Protein AF-A0A180FJZ7-F1 (afdb_monomer_lite)

pLDDT: mean 76.28, std 15.85, range [37.66, 93.88]

Sequence (145 aa):
MADFEADRLIKKGLYLEDYEKTKSIDLQKIQTAIESIDKLANENMDEQPKTSKGGTMKVTTQVMEILLKKSGVDSSNADKTKIATFISYITGNSENTIRTHLSKHDEFTSAQKDEIEKVNKMLKDLNIEETLKYNKIGERKNVKH

Radius of gyration: 33.33 Å; chains: 1; bounding box: 33×34×121 Å

Foldseek 3Di:
DVVVVVVVVVVVVVVVVVVVVVVVVVVVVVVVVVVVVVVVVVVPPPCPPPPDPPADPLLLLVVLQLVCVVVVHHVVHDPLLVSLVVSCVVPVDDSVVSSVSSVDVDADDPVCVVVQVVVQVVCVVVVNPDGDDHDDPPPPPPPDD

Structure (mmCIF, N/CA/C/O backbone):
data_AF-A0A180FJZ7-F1
#
_entry.id   AF-A0A180FJZ7-F1
#
loop_
_atom_site.group_PDB
_atom_site.id
_atom_site.type_symbol
_atom_site.label_atom_id
_atom_site.label_alt_id
_atom_site.label_comp_id
_atom_site.label_asym_id
_atom_site.label_entity_id
_atom_site.label_seq_id
_atom_site.pdbx_PDB_ins_code
_atom_site.Cartn_x
_atom_site.Cartn_y
_atom_site.Cartn_z
_atom_site.occupancy
_atom_site.B_iso_or_equiv
_atom_site.auth_seq_id
_atom_site.auth_comp_id
_atom_site.auth_asym_id
_atom_site.auth_atom_id
_atom_site.pdbx_PDB_model_num
ATOM 1 N N . MET A 1 1 ? 13.449 -6.828 -90.423 1.00 60.72 1 MET A N 1
ATOM 2 C CA . MET A 1 1 ? 14.064 -7.448 -89.223 1.00 60.72 1 MET A CA 1
ATOM 3 C C . MET A 1 1 ? 14.277 -6.426 -88.101 1.00 60.72 1 MET A C 1
ATOM 5 O O . MET A 1 1 ? 14.020 -6.781 -86.963 1.00 60.72 1 MET A O 1
ATOM 9 N N . ALA A 1 2 ? 14.635 -5.168 -88.406 1.00 59.06 2 ALA A N 1
ATOM 10 C CA . ALA A 1 2 ? 14.784 -4.085 -87.420 1.00 59.06 2 ALA A CA 1
ATOM 11 C C . ALA A 1 2 ? 13.490 -3.718 -86.650 1.00 59.06 2 ALA A C 1
ATOM 13 O O . ALA A 1 2 ? 13.544 -3.472 -85.449 1.00 59.06 2 ALA A O 1
ATOM 14 N N . ASP A 1 3 ? 12.322 -3.762 -87.300 1.00 65.25 3 ASP A N 1
ATOM 15 C CA . ASP A 1 3 ? 11.051 -3.344 -86.675 1.00 65.25 3 ASP A CA 1
ATOM 16 C C . ASP A 1 3 ? 10.598 -4.245 -85.514 1.00 65.25 3 ASP A C 1
ATOM 18 O O . ASP A 1 3 ? 9.974 -3.783 -84.562 1.00 65.25 3 ASP A O 1
ATOM 22 N N . PHE A 1 4 ? 10.957 -5.532 -85.547 1.00 70.56 4 PHE A N 1
ATOM 23 C CA . PHE A 1 4 ? 10.620 -6.483 -84.482 1.00 70.56 4 PHE A CA 1
ATOM 24 C C . PHE A 1 4 ? 11.412 -6.214 -83.194 1.00 70.56 4 PHE A C 1
ATOM 26 O O . PHE A 1 4 ? 10.921 -6.421 -82.084 1.00 70.56 4 PHE A O 1
ATOM 33 N N . GLU A 1 5 ? 12.649 -5.744 -83.336 1.00 72.19 5 GLU A N 1
ATOM 34 C CA . GLU A 1 5 ? 13.527 -5.467 -82.204 1.00 72.19 5 GLU A CA 1
ATOM 35 C C . GLU A 1 5 ? 13.166 -4.138 -81.529 1.00 72.19 5 GLU A C 1
ATOM 37 O O . GLU A 1 5 ? 13.150 -4.066 -80.298 1.00 72.19 5 GLU A O 1
ATOM 42 N N . ALA A 1 6 ? 12.746 -3.137 -82.312 1.00 65.50 6 ALA A N 1
ATOM 43 C CA . ALA A 1 6 ? 12.197 -1.884 -81.798 1.00 65.50 6 ALA A CA 1
ATOM 44 C C . ALA A 1 6 ? 10.911 -2.109 -80.978 1.00 65.50 6 ALA A C 1
ATOM 46 O O . ALA A 1 6 ? 10.817 -1.643 -79.842 1.00 65.50 6 ALA A O 1
ATOM 47 N N . ASP A 1 7 ? 9.959 -2.897 -81.491 1.00 78.50 7 ASP A N 1
ATOM 48 C CA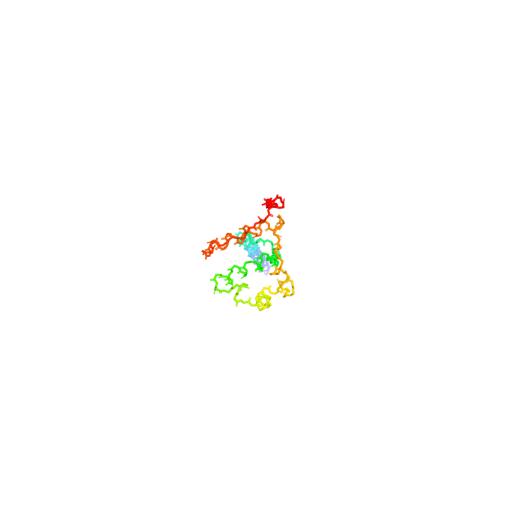 . ASP A 1 7 ? 8.689 -3.175 -80.799 1.00 78.50 7 ASP A CA 1
ATOM 49 C C . ASP A 1 7 ? 8.894 -3.971 -79.491 1.00 78.50 7 ASP A C 1
ATOM 51 O O . ASP A 1 7 ? 8.227 -3.748 -78.475 1.00 78.50 7 ASP A O 1
ATOM 55 N N . ARG A 1 8 ? 9.891 -4.868 -79.469 1.00 77.62 8 ARG A N 1
ATOM 56 C CA . ARG A 1 8 ? 10.294 -5.617 -78.268 1.00 77.62 8 ARG A CA 1
ATOM 57 C C . ARG A 1 8 ? 10.922 -4.719 -77.199 1.00 77.62 8 ARG A C 1
ATOM 59 O O . ARG A 1 8 ? 10.672 -4.936 -76.010 1.00 77.62 8 ARG A O 1
ATOM 66 N N . LEU A 1 9 ? 11.752 -3.754 -77.595 1.00 72.88 9 LEU A N 1
ATOM 67 C CA . LEU A 1 9 ? 12.382 -2.806 -76.671 1.00 72.88 9 LEU A CA 1
ATOM 68 C C . LEU A 1 9 ? 11.350 -1.845 -76.067 1.00 72.88 9 LEU A C 1
ATOM 70 O O . LEU A 1 9 ? 11.369 -1.635 -74.856 1.00 72.88 9 LEU A O 1
ATOM 74 N N . ILE A 1 10 ? 10.398 -1.360 -76.873 1.00 77.19 10 ILE A N 1
ATOM 75 C CA . ILE A 1 10 ? 9.293 -0.504 -76.412 1.00 77.19 10 ILE A CA 1
ATOM 76 C C . ILE A 1 10 ? 8.426 -1.242 -75.384 1.00 77.19 10 ILE A C 1
ATOM 78 O O . ILE A 1 10 ? 8.198 -0.727 -74.290 1.00 77.19 10 ILE A O 1
ATOM 82 N N . LYS A 1 11 ? 8.010 -2.484 -75.675 1.00 75.12 11 LYS A N 1
ATOM 83 C CA . LYS A 1 11 ? 7.226 -3.295 -74.727 1.00 75.12 11 LYS A CA 1
ATOM 84 C C . LYS A 1 11 ? 7.961 -3.513 -73.406 1.00 75.12 11 LYS A C 1
ATOM 86 O O . LYS A 1 11 ? 7.350 -3.377 -72.353 1.00 75.12 11 LYS A O 1
ATOM 91 N N . LYS A 1 12 ? 9.264 -3.817 -73.436 1.00 77.50 12 LYS A N 1
ATOM 92 C CA . LYS A 1 12 ? 10.073 -3.964 -72.212 1.00 77.50 12 LYS A CA 1
ATOM 93 C C . LYS A 1 12 ? 10.118 -2.682 -71.375 1.00 77.50 12 LYS A C 1
ATOM 95 O O . LYS A 1 12 ? 10.059 -2.790 -70.156 1.00 77.50 12 LYS A O 1
ATOM 100 N N . GLY A 1 13 ? 10.211 -1.512 -72.012 1.00 74.69 13 GLY A N 1
ATOM 101 C CA . GLY A 1 13 ? 10.151 -0.216 -71.328 1.00 74.69 13 GLY A CA 1
ATOM 102 C C . GLY A 1 13 ? 8.819 -0.004 -70.606 1.00 74.69 13 GLY A C 1
ATOM 103 O O . GLY A 1 13 ? 8.818 0.253 -69.408 1.00 74.69 13 GLY A O 1
ATOM 104 N N . LEU A 1 14 ? 7.697 -0.242 -71.297 1.00 69.81 14 LEU A N 1
ATOM 105 C CA . LEU A 1 14 ? 6.350 -0.165 -70.712 1.00 69.81 14 LEU A CA 1
ATOM 106 C C . LEU A 1 14 ? 6.167 -1.100 -69.500 1.00 69.81 14 LEU A C 1
ATOM 108 O O . LEU A 1 14 ? 5.667 -0.672 -68.465 1.00 69.81 14 LEU A O 1
ATOM 112 N N . TYR A 1 15 ? 6.626 -2.356 -69.585 1.00 72.38 15 TYR A N 1
ATOM 113 C CA . TYR A 1 15 ? 6.540 -3.297 -68.455 1.00 72.38 15 TYR A CA 1
ATOM 114 C C . TYR A 1 15 ? 7.365 -2.861 -67.236 1.00 72.38 15 TYR A C 1
ATOM 116 O O . TYR A 1 15 ? 6.972 -3.135 -66.102 1.00 72.38 15 TYR A O 1
ATOM 124 N N . LEU A 1 16 ? 8.518 -2.222 -67.456 1.00 72.25 16 LEU A N 1
ATOM 125 C CA . LEU A 1 16 ? 9.358 -1.720 -66.369 1.00 72.25 16 LEU A CA 1
ATOM 126 C C . LEU A 1 16 ? 8.708 -0.518 -65.678 1.00 72.25 16 LEU A C 1
ATOM 128 O O . LEU A 1 16 ? 8.664 -0.490 -64.451 1.00 72.25 16 LEU A O 1
ATOM 132 N N . GLU A 1 17 ? 8.139 0.417 -66.442 1.00 73.31 17 GLU A N 1
ATOM 133 C CA . GLU A 1 17 ? 7.426 1.576 -65.890 1.00 73.31 17 GLU A CA 1
ATOM 134 C C . GLU A 1 17 ? 6.209 1.159 -65.048 1.00 73.31 17 GLU A C 1
ATOM 136 O O . GLU A 1 17 ? 6.025 1.650 -63.932 1.00 73.31 17 GLU A O 1
ATOM 141 N N . ASP A 1 18 ? 5.412 0.200 -65.528 1.00 73.62 18 ASP A N 1
ATOM 142 C CA . ASP A 1 18 ? 4.258 -0.318 -64.785 1.00 73.62 18 ASP A CA 1
ATOM 143 C C . ASP A 1 18 ? 4.676 -1.049 -63.497 1.00 73.62 18 ASP A C 1
ATOM 145 O O . ASP A 1 18 ? 4.019 -0.925 -62.454 1.00 73.62 18 ASP A O 1
ATOM 149 N N . TYR A 1 19 ? 5.796 -1.776 -63.527 1.00 72.44 19 TYR A N 1
ATOM 150 C CA . TYR A 1 19 ? 6.352 -2.442 -62.348 1.00 72.44 19 TYR A CA 1
ATOM 151 C C . TYR A 1 19 ? 6.885 -1.443 -61.309 1.00 72.44 19 TYR A C 1
ATOM 153 O O . TYR A 1 19 ? 6.631 -1.581 -60.111 1.00 72.44 19 TYR A O 1
ATOM 161 N N . GLU A 1 20 ? 7.593 -0.401 -61.743 1.00 76.06 20 GLU A N 1
ATOM 162 C CA . GLU A 1 20 ? 8.085 0.640 -60.836 1.00 76.06 20 GLU A CA 1
ATOM 163 C C . GLU A 1 20 ? 6.933 1.435 -60.215 1.00 76.06 20 GLU A C 1
ATOM 165 O O . GLU A 1 20 ? 6.932 1.708 -59.009 1.00 76.06 20 GLU A O 1
ATOM 170 N N . LYS A 1 21 ? 5.898 1.730 -61.007 1.00 74.94 21 LYS A N 1
ATOM 171 C CA . LYS A 1 21 ? 4.704 2.434 -60.545 1.00 74.94 21 LYS A CA 1
ATOM 172 C C . LYS A 1 21 ? 3.924 1.619 -59.516 1.00 74.94 21 LYS A C 1
ATOM 174 O O . LYS A 1 21 ? 3.594 2.147 -58.455 1.00 74.94 21 LYS A O 1
ATOM 179 N N . THR A 1 22 ? 3.674 0.338 -59.776 1.00 72.56 22 THR A N 1
ATOM 180 C CA . THR A 1 22 ? 2.984 -0.555 -58.824 1.00 72.56 22 THR A CA 1
ATOM 181 C C . THR A 1 22 ? 3.766 -0.703 -57.519 1.00 72.56 22 THR A C 1
ATOM 183 O O . THR A 1 22 ? 3.203 -0.490 -56.446 1.00 72.56 22 THR A O 1
ATOM 186 N N . LYS A 1 23 ? 5.087 -0.911 -57.595 1.00 74.88 23 LYS A N 1
ATOM 187 C CA . LYS A 1 23 ? 5.964 -0.948 -56.416 1.00 74.88 23 LYS A CA 1
ATOM 188 C C . LYS A 1 23 ? 5.922 0.353 -55.606 1.00 74.88 23 LYS A C 1
ATOM 190 O O . LYS A 1 23 ? 5.908 0.308 -54.377 1.00 74.88 23 LYS A O 1
ATOM 195 N N . SER A 1 24 ? 5.889 1.511 -56.271 1.00 75.94 24 SER A N 1
ATOM 196 C CA . SER A 1 24 ? 5.813 2.810 -55.588 1.00 75.94 24 SER A CA 1
ATOM 197 C C . SER A 1 24 ? 4.487 3.007 -54.840 1.00 75.94 24 SER A C 1
ATOM 199 O O . SER A 1 24 ? 4.485 3.501 -53.714 1.00 75.94 24 SER A O 1
ATOM 201 N N . ILE A 1 25 ? 3.375 2.549 -55.425 1.00 82.38 25 ILE A N 1
ATOM 202 C CA . ILE A 1 25 ? 2.042 2.596 -54.815 1.00 82.38 25 ILE A CA 1
ATOM 203 C C . ILE A 1 25 ? 1.985 1.697 -53.575 1.00 82.38 25 ILE A C 1
ATOM 205 O O . ILE A 1 25 ? 1.442 2.100 -52.546 1.00 82.38 25 ILE A O 1
ATOM 209 N N . ASP A 1 26 ? 2.556 0.494 -53.645 1.00 83.12 26 ASP A N 1
ATOM 210 C CA . ASP A 1 26 ? 2.546 -0.437 -52.513 1.00 83.12 26 ASP A CA 1
ATOM 211 C C . ASP A 1 26 ? 3.405 0.067 -51.347 1.00 83.12 26 ASP A C 1
ATOM 213 O O . ASP A 1 26 ? 2.984 -0.012 -50.192 1.00 83.12 26 ASP A O 1
ATOM 217 N N . LEU A 1 27 ? 4.556 0.686 -51.632 1.00 80.88 27 LEU A N 1
ATOM 218 C CA . LEU A 1 27 ? 5.383 1.339 -50.612 1.00 80.88 27 LEU A CA 1
ATOM 219 C C . LEU A 1 27 ? 4.656 2.508 -49.933 1.00 80.88 27 LEU A C 1
ATOM 221 O O . LEU A 1 27 ? 4.724 2.641 -48.712 1.00 80.88 27 LEU A O 1
ATOM 225 N N . GLN A 1 28 ? 3.918 3.322 -50.695 1.00 81.19 28 GLN A N 1
ATOM 226 C CA . GLN A 1 28 ? 3.114 4.412 -50.133 1.00 81.19 28 GLN A CA 1
ATOM 227 C C . GLN A 1 28 ? 2.006 3.889 -49.213 1.00 81.19 28 GLN A C 1
ATOM 229 O O . GLN A 1 28 ? 1.829 4.408 -48.114 1.00 81.19 28 GLN A O 1
ATOM 234 N N . LYS A 1 29 ? 1.302 2.822 -49.612 1.00 87.75 29 LYS A N 1
ATOM 235 C CA . LYS A 1 29 ? 0.267 2.194 -48.774 1.00 87.75 29 LYS A CA 1
ATOM 236 C C . LYS A 1 29 ? 0.835 1.639 -47.469 1.00 87.75 29 LYS A C 1
ATOM 238 O O . LYS A 1 29 ? 0.205 1.796 -46.426 1.00 87.75 29 LYS A O 1
ATOM 243 N N . ILE A 1 30 ? 2.016 1.017 -47.515 1.00 84.62 30 ILE A N 1
ATOM 244 C CA . ILE A 1 30 ? 2.710 0.514 -46.320 1.00 84.62 30 ILE A CA 1
ATOM 245 C C . ILE A 1 30 ? 3.070 1.674 -45.386 1.00 84.62 30 ILE A C 1
ATOM 247 O O . ILE A 1 30 ? 2.799 1.593 -44.190 1.00 84.62 30 ILE A O 1
ATOM 251 N N . GLN A 1 31 ? 3.605 2.772 -45.924 1.00 84.31 31 GLN A N 1
ATOM 252 C CA . GLN A 1 31 ? 3.955 3.954 -45.134 1.00 84.31 31 GLN A CA 1
ATOM 253 C C . GLN A 1 31 ? 2.726 4.562 -44.436 1.00 84.31 31 GLN A C 1
ATOM 255 O O . GLN A 1 31 ? 2.756 4.815 -43.233 1.00 84.31 31 GLN A O 1
ATOM 260 N N . THR A 1 32 ? 1.608 4.714 -45.152 1.00 87.00 32 THR A N 1
ATOM 261 C CA . THR A 1 32 ? 0.356 5.224 -44.568 1.00 87.00 32 THR A CA 1
ATOM 262 C C . THR A 1 32 ? -0.227 4.283 -43.506 1.00 87.00 32 THR A C 1
ATOM 264 O O . THR A 1 32 ? -0.795 4.743 -42.512 1.00 87.00 32 THR A O 1
ATOM 267 N N . ALA A 1 33 ? -0.083 2.965 -43.680 1.00 83.94 33 ALA A N 1
ATOM 268 C CA . ALA A 1 33 ? -0.513 1.987 -42.684 1.00 83.94 33 ALA A CA 1
ATOM 269 C C . ALA A 1 33 ? 0.324 2.079 -41.397 1.00 83.94 33 ALA A C 1
ATOM 271 O O . ALA A 1 33 ? -0.249 2.060 -40.310 1.00 83.94 33 ALA A O 1
ATOM 272 N N . ILE A 1 34 ? 1.647 2.248 -41.512 1.00 85.19 34 ILE A N 1
ATOM 273 C CA . ILE A 1 34 ? 2.550 2.444 -40.365 1.00 85.19 34 ILE A CA 1
ATOM 274 C C . ILE A 1 34 ? 2.162 3.706 -39.586 1.00 85.19 34 ILE A C 1
ATOM 276 O O . ILE A 1 34 ? 1.959 3.640 -38.379 1.00 85.19 34 ILE A O 1
ATOM 280 N N . GLU A 1 35 ? 1.948 4.830 -40.273 1.00 85.56 35 GLU A N 1
ATOM 281 C CA . GLU A 1 35 ? 1.543 6.091 -39.630 1.00 85.56 35 GLU A CA 1
ATOM 282 C C . GLU A 1 35 ? 0.186 5.993 -38.920 1.00 85.56 35 GLU A C 1
ATOM 284 O O . GLU A 1 35 ? -0.035 6.616 -37.880 1.00 85.56 35 GLU A O 1
ATOM 289 N N . SER A 1 36 ? -0.736 5.200 -39.470 1.00 85.19 36 SER A N 1
ATOM 290 C CA . SER A 1 36 ? -2.042 4.954 -38.852 1.00 85.19 36 SER A CA 1
ATOM 291 C C . SER A 1 36 ? -1.925 4.058 -37.614 1.00 85.19 36 SER A C 1
ATOM 293 O O . SER A 1 36 ? -2.610 4.299 -36.622 1.00 85.19 36 SER A O 1
ATOM 295 N N . ILE A 1 37 ? -1.032 3.061 -37.638 1.00 82.06 37 ILE A N 1
ATOM 296 C CA . ILE A 1 37 ? -0.723 2.212 -36.479 1.00 82.06 37 ILE A CA 1
ATOM 297 C C . ILE A 1 37 ? -0.067 3.041 -35.370 1.00 82.06 37 ILE A C 1
ATOM 299 O O . ILE A 1 37 ? -0.483 2.926 -34.221 1.00 82.06 37 ILE A O 1
ATOM 303 N N . ASP A 1 38 ? 0.882 3.920 -35.701 1.00 76.25 38 ASP A N 1
ATOM 304 C CA . ASP A 1 38 ? 1.530 4.804 -34.724 1.00 76.25 38 ASP A CA 1
ATOM 305 C C . ASP A 1 38 ? 0.530 5.771 -34.076 1.00 76.25 38 ASP A C 1
ATOM 307 O O . ASP A 1 38 ? 0.577 6.003 -32.867 1.00 76.25 38 ASP A O 1
ATOM 311 N N . LYS A 1 39 ? -0.422 6.316 -34.844 1.00 75.38 39 LYS A N 1
ATOM 312 C CA . LYS A 1 39 ? -1.501 7.145 -34.282 1.00 75.38 39 LYS A CA 1
ATOM 313 C C . LYS A 1 39 ? -2.407 6.349 -33.349 1.00 75.38 39 LYS A C 1
ATOM 315 O O . LYS A 1 39 ? -2.643 6.790 -32.233 1.00 75.38 39 LYS A O 1
ATOM 320 N N . LEU A 1 40 ? -2.839 5.153 -33.750 1.00 74.31 40 LEU A N 1
ATOM 321 C CA . LEU A 1 40 ? -3.670 4.286 -32.907 1.00 74.31 40 LEU A CA 1
ATOM 322 C C . LEU A 1 40 ? -2.934 3.803 -31.649 1.00 74.31 40 LEU 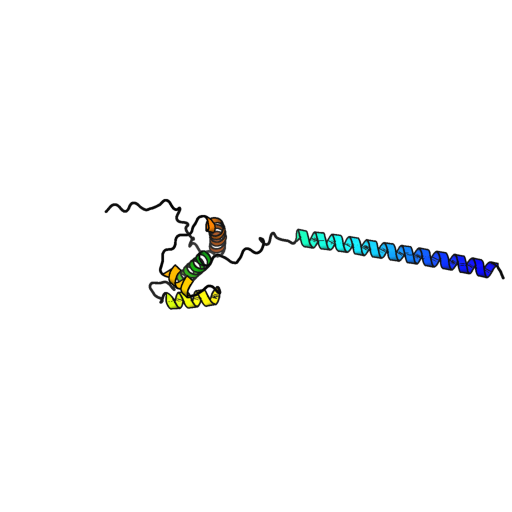A C 1
ATOM 324 O O . LEU A 1 40 ? -3.558 3.669 -30.598 1.00 74.31 40 LEU A O 1
ATOM 328 N N . ALA A 1 41 ? -1.624 3.563 -31.731 1.00 66.00 41 ALA A N 1
ATOM 329 C CA . ALA A 1 41 ? -0.794 3.217 -30.581 1.00 66.00 41 ALA A CA 1
ATOM 330 C C . ALA A 1 41 ? -0.681 4.387 -29.593 1.00 66.00 41 ALA A C 1
ATOM 332 O O . ALA A 1 41 ? -0.716 4.164 -28.387 1.00 66.00 41 ALA A O 1
ATOM 333 N N . ASN A 1 42 ? -0.602 5.625 -30.089 1.00 62.28 42 ASN A N 1
ATOM 334 C CA . ASN A 1 42 ? -0.521 6.821 -29.252 1.00 62.28 42 ASN A CA 1
ATOM 335 C C . ASN A 1 42 ? -1.888 7.285 -28.711 1.00 62.28 42 ASN A C 1
ATOM 337 O O . ASN A 1 42 ? -1.941 7.836 -27.618 1.00 62.28 42 ASN A O 1
ATOM 341 N N . GLU A 1 43 ? -2.988 7.045 -29.431 1.00 57.94 43 GLU A N 1
ATOM 342 C CA . GLU A 1 43 ? -4.353 7.408 -29.006 1.00 57.94 43 GLU A CA 1
ATOM 343 C C . GLU A 1 43 ? -4.979 6.383 -28.040 1.00 57.94 43 GLU A C 1
ATOM 345 O O . GLU A 1 43 ? -5.857 6.744 -27.263 1.00 57.94 43 GLU A O 1
ATOM 350 N N . ASN A 1 44 ? -4.506 5.126 -28.037 1.00 51.72 44 ASN A N 1
ATOM 351 C CA . ASN A 1 44 ? -4.913 4.090 -27.070 1.00 51.72 44 ASN A CA 1
ATOM 352 C C . ASN A 1 44 ? -3.918 3.893 -25.919 1.00 51.72 44 ASN A C 1
ATOM 354 O O . ASN A 1 44 ? -4.093 2.994 -25.092 1.00 51.72 44 ASN A O 1
ATOM 358 N N . MET A 1 45 ? -2.897 4.745 -25.817 1.00 44.94 45 MET A N 1
ATOM 359 C CA . MET A 1 45 ? -2.314 5.003 -24.514 1.00 44.94 45 MET A CA 1
ATOM 360 C C . MET A 1 45 ? -3.306 5.877 -23.749 1.00 44.94 45 MET A C 1
ATOM 362 O O . MET A 1 45 ? -3.158 7.095 -23.673 1.00 44.94 45 MET A O 1
ATOM 366 N N . ASP A 1 46 ? -4.277 5.219 -23.100 1.00 42.78 46 ASP A N 1
ATOM 367 C CA . ASP A 1 46 ? -4.614 5.614 -21.732 1.00 42.78 46 ASP A CA 1
ATOM 368 C C . ASP A 1 46 ? -3.297 6.043 -21.089 1.00 42.78 46 ASP A C 1
ATOM 370 O O . ASP A 1 46 ? -2.296 5.328 -21.228 1.00 42.78 46 ASP A O 1
ATOM 374 N N . GLU A 1 47 ? -3.269 7.203 -20.442 1.00 43.03 47 GLU A N 1
ATOM 375 C CA . GLU A 1 47 ? -2.184 7.574 -19.548 1.00 43.03 47 GLU A CA 1
ATOM 376 C C . GLU A 1 47 ? -2.075 6.481 -18.473 1.00 43.03 47 GLU A C 1
ATOM 378 O O . GLU A 1 47 ? -2.553 6.627 -17.355 1.00 43.03 47 GLU A O 1
ATOM 383 N N . GLN A 1 48 ? -1.469 5.345 -18.810 1.00 39.84 48 GLN A N 1
ATOM 384 C CA . GLN A 1 48 ? -0.955 4.368 -17.890 1.00 39.84 48 GLN A CA 1
ATOM 385 C C . GLN A 1 48 ? 0.135 5.161 -17.192 1.00 39.84 48 GLN A C 1
ATOM 387 O O . GLN A 1 48 ? 1.153 5.478 -17.825 1.00 39.84 48 GLN A O 1
ATOM 392 N N . PRO A 1 49 ? -0.099 5.604 -15.944 1.00 39.25 49 PRO A N 1
ATOM 393 C CA . PRO A 1 49 ? 0.863 6.438 -15.263 1.00 39.25 49 PRO A CA 1
ATOM 394 C C . PRO A 1 49 ? 2.178 5.675 -15.295 1.00 39.25 49 PRO A C 1
ATOM 396 O O . PRO A 1 49 ? 2.230 4.532 -14.835 1.00 39.25 49 PRO A O 1
ATOM 399 N N . LYS A 1 50 ? 3.196 6.304 -15.908 1.00 41.84 50 LYS A N 1
ATOM 400 C CA . LYS A 1 50 ? 4.598 5.865 -15.948 1.00 41.84 50 LYS A CA 1
ATOM 401 C C . LYS A 1 50 ? 4.849 4.996 -14.738 1.00 41.84 50 LYS A C 1
ATOM 403 O O . LYS A 1 50 ? 4.790 5.560 -13.651 1.00 41.84 50 LYS A O 1
ATOM 408 N N . THR A 1 51 ? 5.050 3.691 -14.938 1.00 40.88 51 THR A N 1
ATOM 409 C CA . THR A 1 51 ? 5.210 2.655 -13.907 1.00 40.88 51 THR A CA 1
ATOM 410 C C . THR A 1 51 ? 5.774 3.236 -12.614 1.00 40.88 51 THR A C 1
ATOM 412 O O . THR A 1 51 ? 6.990 3.252 -12.391 1.00 40.88 51 THR A O 1
ATOM 415 N N . SER A 1 52 ? 4.904 3.776 -11.760 1.00 42.94 52 SER A N 1
ATOM 416 C CA . SER A 1 52 ? 5.325 4.146 -10.432 1.00 42.94 52 SER A CA 1
ATOM 417 C C . SER A 1 52 ? 5.531 2.794 -9.797 1.00 42.94 52 SER A C 1
ATOM 419 O O . SER A 1 52 ? 4.614 1.969 -9.831 1.00 42.94 52 SER A O 1
ATOM 421 N N . LYS A 1 53 ? 6.740 2.543 -9.285 1.00 51.62 53 LYS A N 1
ATOM 422 C CA . LYS A 1 53 ? 6.973 1.557 -8.224 1.00 51.62 53 LYS A CA 1
ATOM 423 C C . LYS A 1 53 ? 5.657 1.322 -7.482 1.00 51.62 53 LYS A C 1
ATOM 425 O O . LYS A 1 53 ? 5.049 2.312 -7.069 1.00 51.62 53 LYS A O 1
ATOM 430 N N . GLY A 1 54 ? 5.216 0.064 -7.400 1.00 58.97 54 GLY A N 1
ATOM 431 C CA . GLY A 1 54 ? 3.980 -0.302 -6.709 1.00 58.97 54 GLY A CA 1
ATOM 432 C C . GLY A 1 54 ? 3.842 0.424 -5.369 1.00 58.97 54 GLY A C 1
ATOM 433 O O . GLY A 1 54 ? 4.843 0.894 -4.820 1.00 58.97 54 GLY A O 1
ATOM 434 N N . GLY A 1 55 ? 2.604 0.545 -4.884 1.00 67.94 55 GLY A N 1
ATOM 435 C CA . GLY A 1 55 ? 2.281 1.341 -3.699 1.00 67.94 55 GLY A CA 1
ATOM 436 C C . GLY A 1 55 ? 3.304 1.180 -2.571 1.00 67.94 55 GLY A C 1
ATOM 437 O O . GLY A 1 55 ? 3.843 0.092 -2.341 1.00 67.94 55 GLY A O 1
ATOM 438 N N . THR A 1 56 ? 3.622 2.270 -1.873 1.00 85.38 56 THR A N 1
ATOM 439 C CA . THR A 1 56 ? 4.593 2.236 -0.785 1.00 85.38 56 THR A CA 1
ATOM 440 C C . THR A 1 56 ? 4.190 1.170 0.227 1.00 85.38 56 THR A C 1
ATOM 442 O O . THR A 1 56 ? 3.010 0.967 0.517 1.00 85.38 56 THR A O 1
ATOM 445 N N . MET A 1 57 ? 5.184 0.477 0.789 1.00 87.81 57 MET A N 1
ATOM 446 C CA . MET A 1 57 ? 4.949 -0.612 1.743 1.00 87.81 57 MET A CA 1
ATOM 447 C C . MET A 1 57 ? 3.995 -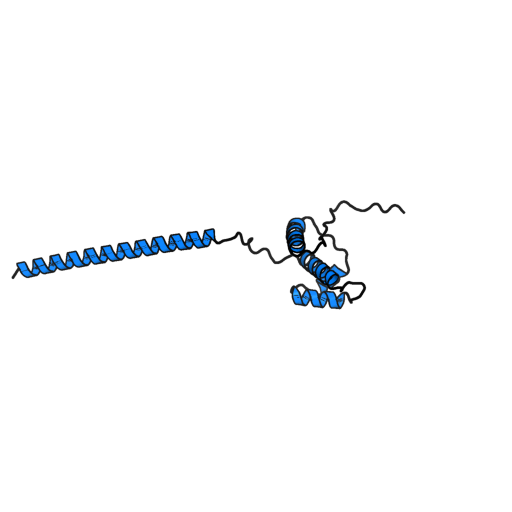0.189 2.867 1.00 87.81 57 MET A C 1
ATOM 449 O O . MET A 1 57 ? 3.115 -0.961 3.229 1.00 87.81 57 MET A O 1
ATOM 453 N N . LYS A 1 58 ? 4.110 1.051 3.365 1.00 87.88 58 LYS A N 1
ATOM 454 C CA . LYS A 1 58 ? 3.228 1.592 4.410 1.00 87.88 58 LYS A CA 1
ATOM 455 C C . LYS A 1 58 ? 1.772 1.674 3.952 1.00 87.88 58 LYS A C 1
ATOM 457 O O . LYS A 1 58 ? 0.898 1.131 4.616 1.00 87.88 58 LYS A O 1
ATOM 462 N N . VAL A 1 59 ? 1.514 2.326 2.816 1.00 87.94 59 VAL A N 1
ATOM 463 C CA . VAL A 1 59 ? 0.148 2.490 2.296 1.00 87.94 59 VAL A CA 1
ATOM 464 C C . VAL A 1 59 ? -0.444 1.125 1.965 1.00 87.94 59 VAL A C 1
ATOM 466 O O . VAL A 1 59 ? -1.529 0.803 2.436 1.00 87.94 59 VAL A O 1
ATOM 469 N N . THR A 1 60 ? 0.310 0.278 1.265 1.00 89.62 60 THR A N 1
ATOM 470 C CA . THR A 1 60 ? -0.118 -1.082 0.916 1.00 89.62 60 THR A CA 1
ATOM 471 C C . THR A 1 60 ? -0.442 -1.912 2.162 1.00 89.62 60 THR A C 1
ATOM 473 O O . THR A 1 60 ? -1.486 -2.555 2.222 1.00 89.62 60 THR A O 1
ATOM 476 N N . THR A 1 61 ? 0.405 -1.863 3.194 1.00 90.25 61 THR A N 1
ATOM 477 C CA . THR A 1 61 ? 0.164 -2.580 4.458 1.00 90.25 61 THR A CA 1
ATOM 478 C C . THR A 1 61 ? -1.0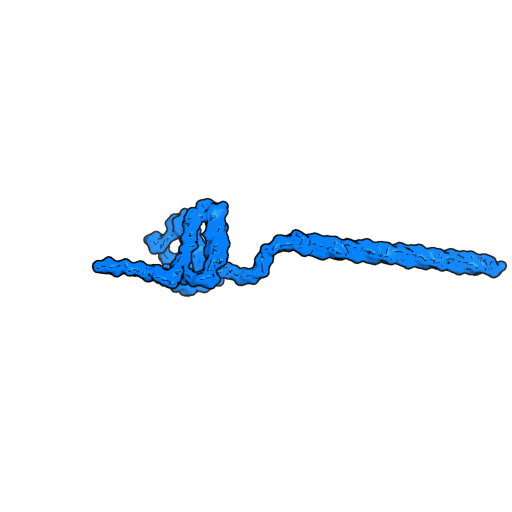91 -2.070 5.159 1.00 90.25 61 THR A C 1
ATOM 480 O O . THR A 1 61 ? -1.901 -2.874 5.613 1.00 90.25 61 THR A O 1
ATOM 483 N N . GLN A 1 62 ? -1.293 -0.752 5.214 1.00 88.88 62 GLN A N 1
ATOM 484 C CA . GLN A 1 62 ? -2.456 -0.161 5.871 1.00 88.88 62 GLN A CA 1
ATOM 485 C C . GLN A 1 62 ? -3.765 -0.480 5.136 1.00 88.88 62 GLN A C 1
ATOM 487 O O . GLN A 1 62 ? -4.782 -0.726 5.782 1.00 88.88 62 GLN A O 1
ATOM 492 N N . VAL A 1 63 ? -3.744 -0.528 3.800 1.00 90.25 63 VAL A N 1
ATOM 493 C CA . VAL A 1 63 ? -4.882 -1.000 2.995 1.00 90.25 63 VAL A CA 1
ATOM 494 C C . VAL A 1 63 ? -5.207 -2.445 3.330 1.00 90.25 63 VAL A C 1
ATOM 496 O O . VAL A 1 63 ? -6.360 -2.762 3.606 1.00 90.25 63 VAL A O 1
ATOM 499 N N . MET A 1 64 ? -4.200 -3.319 3.361 1.00 91.62 64 MET A N 1
ATOM 500 C CA . MET A 1 64 ? -4.417 -4.720 3.716 1.00 91.62 64 MET A CA 1
ATOM 501 C C . MET A 1 64 ? -4.962 -4.864 5.139 1.00 91.62 64 MET A C 1
ATOM 503 O O . MET A 1 64 ? -5.825 -5.702 5.374 1.00 91.62 64 MET A O 1
ATOM 507 N N . GLU A 1 65 ? -4.531 -4.019 6.077 1.00 89.62 65 GLU A N 1
ATOM 508 C CA . GLU A 1 65 ? -5.092 -3.993 7.429 1.00 89.62 65 GLU A CA 1
ATOM 509 C C . GLU A 1 65 ? -6.572 -3.572 7.438 1.00 89.62 65 GLU A C 1
ATOM 511 O O . GLU A 1 65 ? -7.371 -4.174 8.153 1.00 89.62 65 GLU A O 1
ATOM 516 N N . ILE A 1 66 ? -6.962 -2.578 6.631 1.00 88.62 66 ILE A N 1
ATOM 517 C CA . ILE A 1 66 ? -8.369 -2.170 6.467 1.00 88.62 66 ILE A CA 1
ATOM 518 C C . ILE A 1 66 ? -9.202 -3.330 5.913 1.00 88.62 66 ILE A C 1
ATOM 520 O O . ILE A 1 66 ? -10.266 -3.641 6.448 1.00 88.62 66 ILE A O 1
ATOM 524 N N . LEU A 1 67 ? -8.706 -4.003 4.872 1.00 90.06 67 LEU A N 1
ATOM 525 C CA . LEU A 1 67 ? -9.394 -5.141 4.262 1.00 90.06 67 LEU A CA 1
ATOM 526 C C . LEU A 1 67 ? -9.546 -6.305 5.247 1.00 90.06 67 LEU A C 1
ATOM 528 O O . LEU A 1 67 ? -10.624 -6.891 5.350 1.00 90.06 67 LEU A O 1
ATOM 532 N N . LEU A 1 68 ? -8.497 -6.601 6.017 1.00 89.81 68 LEU A N 1
ATOM 533 C CA . LEU A 1 68 ? -8.536 -7.620 7.062 1.00 89.81 68 LEU A CA 1
ATOM 534 C C . LEU A 1 68 ? -9.553 -7.268 8.150 1.00 89.81 68 LEU A C 1
ATOM 536 O O . LEU A 1 68 ? -10.392 -8.107 8.481 1.00 89.81 68 LEU A O 1
ATOM 540 N N . LYS A 1 69 ? -9.566 -6.019 8.627 1.00 88.62 69 LYS A N 1
ATOM 541 C CA . LYS A 1 69 ? -10.550 -5.540 9.611 1.00 88.62 69 LYS A CA 1
ATOM 542 C C . LYS A 1 69 ? -11.976 -5.704 9.106 1.00 88.62 69 LYS A C 1
ATOM 544 O O . LYS A 1 69 ? -12.825 -6.217 9.829 1.00 88.62 69 LYS A O 1
ATOM 549 N N . LYS A 1 70 ? -12.223 -5.360 7.841 1.00 87.88 70 LYS A N 1
ATOM 550 C CA . LYS A 1 70 ? -13.531 -5.540 7.201 1.00 87.88 70 LYS A CA 1
ATOM 551 C C . LYS A 1 70 ? -13.930 -7.013 7.064 1.00 87.88 70 LYS A C 1
ATOM 553 O O . LYS A 1 70 ? -15.113 -7.330 7.122 1.00 87.88 70 LYS A O 1
ATOM 558 N N . SER A 1 71 ? -12.958 -7.918 6.945 1.00 87.50 71 SER A N 1
ATOM 559 C CA . SER A 1 71 ? -13.182 -9.372 6.989 1.00 87.50 71 SER A CA 1
ATOM 560 C C . SER A 1 71 ? -13.335 -9.947 8.407 1.00 87.50 71 SER A C 1
ATOM 562 O O . SER A 1 71 ? -13.534 -11.149 8.560 1.00 87.50 71 SER A O 1
ATOM 564 N N . GLY A 1 72 ? -13.254 -9.108 9.446 1.00 87.44 72 GLY A N 1
ATOM 565 C CA . GLY A 1 72 ? -13.371 -9.515 10.847 1.00 87.44 72 GLY A CA 1
ATOM 566 C C . GLY A 1 72 ? -12.055 -9.939 11.501 1.00 87.44 72 GLY A C 1
ATOM 567 O O . GLY A 1 72 ? -12.085 -10.512 12.587 1.00 87.44 72 GLY A O 1
ATOM 568 N N . VAL A 1 73 ? -10.907 -9.668 10.875 1.00 87.38 73 VAL A N 1
ATOM 569 C CA . VAL A 1 73 ? -9.573 -9.969 11.413 1.00 87.38 73 VAL A CA 1
ATOM 570 C C . VAL A 1 73 ? -8.874 -8.673 11.799 1.00 87.38 73 VAL A C 1
ATOM 572 O O . VAL A 1 73 ? -8.605 -7.821 10.956 1.00 87.38 73 VAL A O 1
ATOM 575 N N . ASP A 1 74 ? -8.529 -8.527 13.071 1.00 83.81 74 ASP A N 1
ATOM 576 C CA . ASP A 1 74 ? -7.816 -7.361 13.571 1.00 83.81 74 ASP A CA 1
ATOM 577 C C . ASP A 1 74 ? -6.751 -7.741 14.609 1.00 83.81 74 ASP A C 1
ATOM 579 O O . ASP A 1 74 ? -6.524 -8.907 14.928 1.00 83.81 74 ASP A O 1
ATOM 583 N N . SER A 1 75 ? -6.052 -6.739 15.140 1.00 78.25 75 SER A N 1
ATOM 584 C CA . SER A 1 75 ? -5.003 -6.965 16.140 1.00 78.25 75 SER A CA 1
ATOM 585 C C . SER A 1 75 ? -5.528 -7.349 17.531 1.00 78.25 75 SER A C 1
ATOM 587 O O . SER A 1 75 ? -4.715 -7.643 18.407 1.00 78.25 75 SER A O 1
ATOM 589 N N . SER A 1 76 ? -6.849 -7.347 17.750 1.00 80.50 76 SER A N 1
ATOM 590 C CA . SER A 1 76 ? -7.476 -7.811 18.992 1.00 80.50 76 SER A CA 1
ATOM 591 C C . SER A 1 76 ? -7.747 -9.316 18.976 1.00 80.50 76 SER A C 1
ATOM 593 O O . SER A 1 76 ? -7.722 -9.950 20.030 1.00 80.50 76 SER A O 1
ATOM 595 N N . ASN A 1 77 ? -7.962 -9.894 17.788 1.00 82.50 77 ASN A N 1
ATOM 596 C CA . ASN A 1 77 ? -8.331 -11.299 17.625 1.00 82.50 77 ASN A CA 1
ATOM 597 C C . ASN A 1 77 ? -7.316 -12.145 16.835 1.00 82.50 77 ASN A C 1
ATOM 599 O O . ASN A 1 77 ? -7.423 -13.373 16.829 1.00 82.50 77 ASN A O 1
ATOM 603 N N . ALA A 1 78 ? -6.304 -11.525 16.222 1.00 85.00 78 ALA A N 1
ATOM 604 C CA . ALA A 1 78 ? -5.250 -12.216 15.494 1.00 85.00 78 ALA A CA 1
ATOM 605 C C . ALA A 1 78 ? -3.847 -11.697 15.845 1.00 85.00 78 ALA A C 1
ATOM 607 O O . ALA A 1 78 ? -3.602 -10.507 16.045 1.00 85.00 78 ALA A O 1
ATOM 608 N N . ASP A 1 79 ? -2.893 -12.631 15.890 1.00 88.44 79 ASP A N 1
ATOM 609 C CA . ASP A 1 79 ? -1.483 -12.336 16.142 1.00 88.44 79 ASP A CA 1
ATOM 610 C C . ASP A 1 79 ? -0.909 -11.468 15.013 1.00 88.44 79 ASP A C 1
ATOM 612 O O . ASP A 1 79 ? -0.947 -11.842 13.835 1.00 88.44 79 ASP A O 1
ATOM 616 N N . LYS A 1 80 ? -0.319 -10.326 15.384 1.00 86.12 80 LYS A N 1
ATOM 617 C CA . LYS A 1 80 ? 0.347 -9.393 14.463 1.00 86.12 80 LYS A CA 1
ATOM 618 C C . LYS A 1 80 ? 1.408 -10.069 13.596 1.00 86.12 80 LYS A C 1
ATOM 620 O O . LYS A 1 80 ? 1.628 -9.631 12.472 1.00 86.12 80 LYS A O 1
ATOM 625 N N . THR A 1 81 ? 2.051 -11.125 14.090 1.00 89.69 81 THR A N 1
ATOM 626 C CA . THR A 1 81 ? 3.009 -11.926 13.321 1.00 89.69 81 THR A CA 1
ATOM 627 C C . THR A 1 81 ? 2.308 -12.634 12.171 1.00 89.69 81 THR A C 1
ATOM 629 O O . THR A 1 81 ? 2.728 -12.486 11.033 1.00 89.69 81 THR A O 1
ATOM 632 N N . LYS A 1 82 ? 1.177 -13.302 12.431 1.00 91.50 82 LYS A N 1
ATOM 633 C CA . LYS A 1 82 ? 0.392 -13.993 11.395 1.00 91.50 82 LYS A CA 1
ATOM 634 C C . LYS A 1 82 ? -0.175 -13.017 10.366 1.00 91.50 82 LYS A C 1
ATOM 636 O O . LYS A 1 82 ? -0.138 -13.299 9.171 1.00 91.50 82 LYS A O 1
ATOM 641 N N . ILE A 1 83 ? -0.648 -11.855 10.825 1.00 90.94 83 ILE A N 1
ATOM 642 C CA . ILE A 1 83 ? -1.086 -10.764 9.944 1.00 90.94 83 ILE A CA 1
ATOM 643 C C . ILE A 1 83 ? 0.081 -10.311 9.054 1.00 90.94 83 ILE A C 1
ATOM 645 O O . ILE A 1 83 ? -0.077 -10.204 7.840 1.00 90.94 83 ILE A O 1
ATOM 649 N N . ALA A 1 84 ? 1.269 -10.096 9.627 1.00 91.88 84 ALA A N 1
ATOM 650 C CA . ALA A 1 84 ? 2.449 -9.686 8.871 1.00 91.88 84 ALA A CA 1
ATOM 651 C C . ALA A 1 84 ? 2.888 -10.737 7.842 1.00 91.88 84 ALA A C 1
ATOM 653 O O . ALA A 1 84 ? 3.177 -10.371 6.704 1.00 91.88 84 ALA A O 1
ATOM 654 N N . THR A 1 85 ? 2.896 -12.024 8.207 1.00 93.88 85 THR A N 1
ATOM 655 C CA . THR A 1 85 ? 3.215 -13.126 7.288 1.00 93.88 85 THR A CA 1
ATOM 656 C C . THR A 1 85 ? 2.239 -13.155 6.108 1.00 93.88 85 THR A C 1
ATOM 658 O O . THR A 1 85 ? 2.658 -13.274 4.958 1.00 93.88 85 THR A O 1
ATOM 661 N N . PHE A 1 86 ? 0.940 -12.980 6.365 1.00 92.81 86 PHE A N 1
ATOM 662 C CA . PHE A 1 86 ? -0.083 -12.952 5.319 1.00 92.81 86 PHE A CA 1
ATOM 663 C C . PHE A 1 86 ? 0.075 -11.756 4.370 1.00 92.81 86 PHE A C 1
ATOM 665 O O . PHE A 1 86 ? 0.094 -11.924 3.151 1.00 92.81 86 PHE A O 1
ATOM 672 N N . ILE A 1 87 ? 0.245 -10.547 4.915 1.00 92.31 87 ILE A N 1
ATOM 673 C CA . ILE A 1 87 ? 0.451 -9.338 4.104 1.00 92.31 87 ILE A CA 1
ATOM 674 C C . ILE A 1 87 ? 1.748 -9.452 3.291 1.00 92.31 87 ILE A C 1
ATOM 676 O O . ILE A 1 87 ? 1.772 -9.074 2.119 1.00 92.31 87 ILE A O 1
ATOM 680 N N . SER A 1 88 ? 2.813 -9.998 3.882 1.00 93.38 88 SER A N 1
ATOM 681 C CA . SER A 1 88 ? 4.090 -10.269 3.210 1.00 93.38 88 SER A CA 1
ATOM 682 C C . SER A 1 88 ? 3.896 -11.187 2.005 1.00 93.38 88 SER A C 1
ATOM 684 O O . SER A 1 88 ? 4.311 -10.846 0.899 1.00 93.38 88 SER A O 1
ATOM 686 N N . TYR A 1 89 ? 3.174 -12.295 2.188 1.00 93.56 89 TYR A N 1
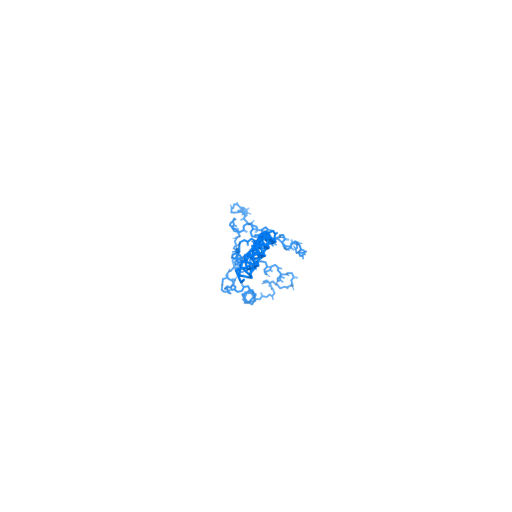ATOM 687 C CA . TYR A 1 89 ? 2.881 -13.247 1.119 1.00 93.56 89 TYR A CA 1
ATOM 688 C C . TYR A 1 89 ? 2.132 -12.611 -0.062 1.00 93.56 89 TYR A C 1
ATOM 690 O O . TYR A 1 89 ? 2.481 -12.862 -1.211 1.00 93.56 89 TYR A O 1
ATOM 698 N N . ILE A 1 90 ? 1.136 -11.757 0.204 1.00 90.88 90 ILE A N 1
ATOM 699 C CA . ILE A 1 90 ? 0.336 -11.122 -0.857 1.00 90.88 90 ILE A CA 1
ATOM 700 C C . ILE A 1 90 ? 1.101 -10.004 -1.564 1.00 90.88 90 ILE A C 1
ATOM 702 O O . ILE A 1 90 ? 1.003 -9.843 -2.777 1.00 90.88 90 ILE A O 1
ATOM 706 N N . THR A 1 91 ? 1.822 -9.188 -0.799 1.00 88.25 91 THR A N 1
ATOM 707 C CA . THR A 1 91 ? 2.375 -7.924 -1.307 1.00 88.25 91 THR A CA 1
ATOM 708 C C . THR A 1 91 ? 3.838 -8.030 -1.730 1.00 88.25 91 THR A C 1
ATOM 710 O O . THR A 1 91 ? 4.358 -7.107 -2.351 1.00 88.25 91 THR A O 1
ATOM 713 N N . GLY A 1 92 ? 4.527 -9.114 -1.362 1.00 88.00 92 GLY A N 1
ATOM 714 C CA . GLY A 1 92 ? 5.969 -9.279 -1.555 1.00 88.00 92 GLY A CA 1
ATOM 715 C C . GLY A 1 92 ? 6.830 -8.362 -0.675 1.00 88.00 92 GLY A C 1
ATOM 716 O O . GLY A 1 92 ? 8.050 -8.331 -0.829 1.00 88.00 92 GLY A O 1
ATOM 717 N N . ASN A 1 93 ? 6.225 -7.598 0.240 1.00 89.38 93 ASN A N 1
ATOM 718 C CA . ASN A 1 93 ? 6.954 -6.741 1.172 1.00 89.38 93 ASN A CA 1
ATOM 719 C C . ASN A 1 93 ? 7.584 -7.560 2.305 1.00 89.38 93 ASN A C 1
ATOM 721 O O . ASN A 1 93 ? 7.064 -8.589 2.716 1.00 89.38 93 ASN A O 1
ATOM 725 N N . SER A 1 94 ? 8.679 -7.054 2.876 1.00 90.44 94 SER A N 1
ATOM 726 C CA . SER A 1 94 ? 9.355 -7.694 4.011 1.00 90.44 94 SER A CA 1
ATOM 727 C C . SER A 1 94 ? 8.429 -7.842 5.223 1.00 90.44 94 SER A C 1
ATOM 729 O O . SER A 1 94 ? 7.985 -6.849 5.805 1.00 90.44 94 SER A O 1
ATOM 731 N N . GLU A 1 95 ? 8.224 -9.083 5.665 1.00 91.56 95 GLU A N 1
ATOM 732 C CA . GLU A 1 95 ? 7.464 -9.421 6.872 1.00 91.56 95 GLU A CA 1
ATOM 733 C C . GLU A 1 95 ? 7.971 -8.677 8.114 1.00 91.56 95 GLU A C 1
ATOM 735 O O . GLU A 1 95 ? 7.182 -8.119 8.874 1.00 91.56 95 GLU A O 1
ATOM 740 N N . ASN A 1 96 ? 9.293 -8.600 8.310 1.00 88.88 96 ASN A N 1
ATOM 741 C CA . ASN A 1 96 ? 9.883 -7.881 9.444 1.00 88.88 96 ASN A CA 1
ATOM 742 C C . ASN A 1 96 ? 9.550 -6.383 9.405 1.00 88.88 96 ASN A C 1
ATOM 744 O O . ASN A 1 96 ? 9.328 -5.755 10.446 1.00 88.88 96 ASN A O 1
ATOM 748 N N . THR A 1 97 ? 9.500 -5.807 8.205 1.00 86.81 97 THR A N 1
ATOM 749 C CA . THR A 1 97 ? 9.160 -4.399 8.004 1.00 86.81 97 THR A CA 1
ATOM 750 C C . THR A 1 97 ? 7.669 -4.164 8.250 1.00 86.81 97 THR A C 1
ATOM 752 O O . THR A 1 97 ? 7.324 -3.231 8.974 1.00 86.81 97 THR A O 1
ATOM 755 N N . ILE A 1 98 ? 6.802 -5.052 7.754 1.00 90.00 98 ILE A N 1
ATOM 756 C CA . ILE A 1 98 ? 5.358 -5.031 8.020 1.00 90.00 98 ILE A CA 1
ATOM 757 C C . ILE A 1 98 ? 5.083 -5.170 9.517 1.00 90.00 98 ILE A C 1
ATOM 759 O O . ILE A 1 98 ? 4.380 -4.346 10.085 1.00 90.00 98 ILE A O 1
ATOM 763 N N . ARG A 1 99 ? 5.674 -6.158 10.199 1.00 88.62 99 ARG A N 1
ATOM 764 C CA . ARG A 1 99 ? 5.485 -6.367 11.644 1.00 88.62 99 ARG A CA 1
ATOM 765 C C . ARG A 1 99 ? 5.891 -5.135 12.449 1.00 88.62 99 ARG A C 1
ATOM 767 O O . ARG A 1 99 ? 5.208 -4.764 13.403 1.00 88.62 99 ARG A O 1
ATOM 774 N N . THR A 1 100 ? 6.989 -4.489 12.055 1.00 87.56 100 THR A N 1
ATOM 775 C CA . THR A 1 100 ? 7.430 -3.226 12.658 1.00 87.56 100 THR A CA 1
ATOM 776 C C . THR A 1 100 ? 6.390 -2.129 12.446 1.00 87.56 100 THR A C 1
ATOM 778 O O . THR A 1 100 ? 6.050 -1.434 13.400 1.00 87.56 100 THR A O 1
ATOM 781 N N . HIS A 1 101 ? 5.847 -2.015 11.233 1.00 85.88 101 HIS A N 1
ATOM 782 C CA . HIS A 1 101 ? 4.789 -1.063 10.907 1.00 85.88 101 HIS A CA 1
ATOM 783 C C . HIS A 1 101 ? 3.481 -1.354 11.661 1.00 85.88 101 HIS A C 1
ATOM 785 O O . HIS A 1 101 ? 2.907 -0.448 12.228 1.00 85.88 101 HIS A O 1
ATOM 791 N N . LEU A 1 102 ? 3.054 -2.610 11.807 1.00 85.69 102 LEU A N 1
ATOM 792 C CA . LEU A 1 102 ? 1.878 -2.984 12.616 1.00 85.69 102 LEU A CA 1
ATOM 793 C C . LEU A 1 102 ? 2.077 -2.752 14.128 1.00 85.69 102 LEU A C 1
ATOM 795 O O . LEU A 1 102 ? 1.128 -2.761 14.921 1.00 85.69 102 LEU A O 1
ATOM 799 N N . SER A 1 103 ? 3.330 -2.619 14.565 1.00 82.25 103 SER A N 1
ATOM 800 C CA . SER A 1 103 ? 3.685 -2.380 15.967 1.00 82.25 103 SER A CA 1
ATOM 801 C C . SER A 1 103 ? 3.860 -0.897 16.282 1.00 82.25 103 SER A C 1
ATOM 803 O O . SER A 1 103 ? 3.671 -0.498 17.428 1.00 82.25 103 SER A O 1
ATOM 805 N N . LYS A 1 104 ? 4.215 -0.083 15.285 1.00 76.94 104 LYS A N 1
ATOM 806 C CA . LYS A 1 104 ? 4.420 1.359 15.420 1.00 76.94 104 LYS A CA 1
ATOM 807 C C . LYS A 1 104 ? 3.276 2.089 14.739 1.00 76.94 104 LYS A C 1
ATOM 809 O O . LYS A 1 104 ? 2.995 1.832 13.581 1.00 76.94 104 LYS A O 1
ATOM 814 N N . HIS A 1 105 ? 2.659 3.050 15.414 1.00 65.19 105 HIS A N 1
ATOM 815 C CA . HIS A 1 105 ? 1.714 3.950 14.753 1.00 65.19 105 HIS A CA 1
ATOM 816 C C . HIS A 1 105 ? 2.502 4.942 13.878 1.00 65.19 105 HIS A C 1
ATOM 818 O O . HIS A 1 105 ? 2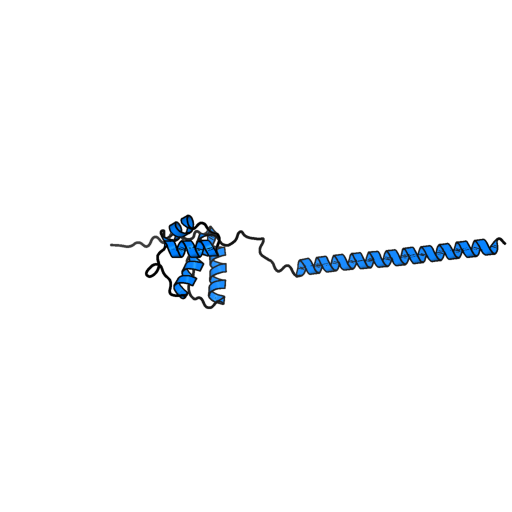.728 6.091 14.244 1.00 65.19 105 HIS A O 1
ATOM 824 N N . ASP A 1 106 ? 3.031 4.448 12.762 1.00 62.78 106 ASP A N 1
ATOM 825 C CA . ASP A 1 106 ? 3.865 5.209 11.845 1.00 62.78 106 ASP A CA 1
ATOM 826 C C . ASP A 1 106 ? 2.973 6.159 11.046 1.00 62.78 106 ASP A C 1
ATOM 828 O O . ASP A 1 106 ? 2.091 5.733 10.302 1.00 62.78 106 ASP A O 1
ATOM 832 N N . GLU A 1 107 ? 3.210 7.457 11.198 1.00 68.94 107 GLU A N 1
ATOM 833 C CA . GLU A 1 107 ? 2.436 8.478 10.503 1.00 68.94 107 GLU A CA 1
ATOM 834 C C . GLU A 1 107 ? 2.769 8.495 9.005 1.00 68.94 107 GLU A C 1
ATOM 836 O O . GLU A 1 107 ? 3.926 8.327 8.593 1.00 68.94 107 GLU A O 1
ATOM 841 N N . PHE A 1 108 ? 1.743 8.715 8.181 1.00 78.56 108 PHE A N 1
ATOM 842 C CA . PHE A 1 108 ? 1.932 9.006 6.766 1.00 78.56 108 PHE A CA 1
ATOM 843 C C . PHE A 1 108 ? 2.520 10.402 6.594 1.00 78.56 108 PHE A C 1
ATOM 845 O O . PHE A 1 108 ? 2.034 11.370 7.180 1.00 78.56 108 PHE A O 1
ATOM 852 N N . THR A 1 109 ? 3.554 10.515 5.765 1.00 75.56 109 THR A N 1
ATOM 853 C CA . THR A 1 109 ? 4.167 11.810 5.452 1.00 75.56 109 THR A CA 1
ATOM 854 C C . THR A 1 109 ? 3.499 12.447 4.235 1.00 75.56 109 THR A C 1
ATOM 856 O O . THR A 1 109 ? 2.804 11.785 3.462 1.00 75.56 109 THR A O 1
ATOM 859 N N . SER A 1 110 ? 3.741 13.744 4.016 1.00 73.94 110 SER A N 1
ATOM 860 C CA . SER A 1 110 ? 3.249 14.462 2.830 1.00 73.94 110 SER A CA 1
ATOM 861 C C . SER A 1 110 ? 3.695 13.829 1.508 1.00 73.94 110 SER A C 1
ATOM 863 O O . SER A 1 110 ? 2.999 13.974 0.510 1.00 73.94 110 SER A O 1
ATOM 865 N N . ALA A 1 111 ? 4.803 13.080 1.506 1.00 76.44 111 ALA A N 1
ATOM 866 C CA . ALA A 1 111 ? 5.296 12.359 0.335 1.00 76.44 111 ALA A CA 1
ATOM 867 C C . ALA A 1 111 ? 4.347 11.243 -0.145 1.00 76.44 111 ALA A C 1
ATOM 869 O O . ALA A 1 111 ? 4.462 10.793 -1.278 1.00 76.44 111 ALA A O 1
ATOM 870 N N . GLN A 1 112 ? 3.419 10.793 0.704 1.00 81.50 112 GLN A N 1
ATOM 871 C CA . GLN A 1 112 ? 2.487 9.698 0.412 1.00 81.50 112 GLN A CA 1
ATOM 872 C C . GLN A 1 112 ? 1.067 10.205 0.137 1.00 81.50 112 GLN A C 1
ATOM 874 O O . GLN A 1 112 ? 0.149 9.408 -0.027 1.00 81.50 112 GLN A O 1
ATOM 879 N N . LYS A 1 113 ? 0.871 11.530 0.095 1.00 82.31 113 LYS A N 1
ATOM 880 C CA . LYS A 1 113 ? -0.448 12.153 -0.035 1.00 82.31 113 LYS A CA 1
ATOM 881 C C . LYS A 1 113 ? -1.172 11.704 -1.307 1.00 82.31 113 LYS A C 1
ATOM 883 O O . LYS A 1 113 ? -2.288 11.206 -1.216 1.00 82.31 113 LYS A O 1
ATOM 888 N N . ASP A 1 114 ? -0.520 11.826 -2.459 1.00 83.94 114 ASP A N 1
ATOM 889 C CA . ASP A 1 114 ? -1.126 11.483 -3.752 1.00 83.94 114 ASP A CA 1
ATOM 890 C C . ASP A 1 114 ? -1.468 9.990 -3.838 1.00 83.94 114 ASP A C 1
ATOM 892 O O . ASP A 1 114 ? -2.463 9.594 -4.442 1.00 83.94 114 ASP A O 1
ATOM 896 N N . GLU A 1 115 ? -0.649 9.146 -3.208 1.00 85.50 115 GLU A N 1
ATOM 897 C CA . GLU A 1 115 ? -0.893 7.709 -3.124 1.00 85.50 115 GLU A CA 1
ATOM 898 C C . GLU A 1 115 ? -2.124 7.404 -2.258 1.00 85.50 115 GLU A C 1
ATOM 900 O O . GLU A 1 115 ? -3.008 6.656 -2.670 1.00 85.50 115 GLU A O 1
ATOM 905 N N . ILE A 1 116 ? -2.215 8.037 -1.088 1.00 86.94 116 ILE A N 1
ATOM 906 C CA . ILE A 1 116 ? -3.346 7.908 -0.165 1.00 86.94 116 ILE A CA 1
ATOM 907 C C . ILE A 1 116 ? -4.647 8.381 -0.815 1.00 86.94 116 ILE A C 1
ATOM 909 O O . ILE A 1 116 ? -5.669 7.713 -0.682 1.00 86.94 116 ILE A O 1
ATOM 913 N N . GLU A 1 117 ? -4.628 9.506 -1.531 1.00 88.00 117 GLU A N 1
ATOM 914 C CA . GLU A 1 117 ? -5.811 10.024 -2.225 1.00 88.00 117 GLU A CA 1
ATOM 915 C C . GLU A 1 117 ? -6.301 9.055 -3.307 1.00 88.00 117 GLU A C 1
ATOM 917 O O . GLU A 1 117 ? -7.498 8.762 -3.375 1.00 88.00 117 GLU A O 1
ATOM 922 N N . LYS A 1 118 ? -5.380 8.491 -4.099 1.00 89.00 118 LYS A N 1
ATOM 923 C CA . LYS A 1 118 ? -5.710 7.464 -5.098 1.00 89.00 118 LYS A CA 1
ATOM 924 C C . LYS A 1 118 ? -6.321 6.226 -4.453 1.00 89.00 118 LYS A C 1
ATOM 926 O O . LYS A 1 118 ? -7.362 5.755 -4.901 1.00 89.00 118 LYS A O 1
ATOM 931 N N . VAL A 1 119 ? -5.707 5.726 -3.386 1.00 89.44 119 VAL A N 1
ATOM 932 C CA . VAL A 1 119 ? -6.187 4.538 -2.676 1.00 89.44 119 VAL A CA 1
ATOM 933 C C . VAL A 1 119 ? -7.542 4.783 -2.018 1.00 89.44 119 VAL A C 1
ATOM 935 O O . VAL A 1 119 ? -8.432 3.955 -2.152 1.00 89.44 119 VAL A O 1
ATOM 938 N N . ASN A 1 120 ? -7.748 5.926 -1.363 1.00 89.31 120 ASN A N 1
ATOM 939 C CA . ASN A 1 120 ? -9.038 6.268 -0.759 1.00 89.31 120 ASN A CA 1
ATOM 940 C C . ASN A 1 120 ? -10.155 6.340 -1.806 1.00 89.31 120 ASN A C 1
ATOM 942 O O . ASN A 1 120 ? -11.277 5.919 -1.531 1.00 89.31 120 ASN A O 1
ATOM 946 N N . LYS A 1 121 ? -9.855 6.833 -3.016 1.00 89.69 121 LYS A N 1
ATOM 947 C CA . LYS A 1 121 ? -10.803 6.786 -4.133 1.00 89.69 121 LYS A CA 1
ATOM 948 C C . LYS A 1 121 ? -11.137 5.339 -4.514 1.00 89.69 121 LYS A C 1
ATOM 950 O O . LYS A 1 121 ? -12.312 5.006 -4.582 1.00 89.69 121 LYS A O 1
ATOM 955 N N . MET A 1 122 ? -10.131 4.475 -4.666 1.00 90.31 122 MET A N 1
ATOM 956 C CA . MET A 1 122 ? -10.343 3.053 -4.976 1.00 90.31 122 MET A CA 1
ATOM 957 C C . MET A 1 122 ? -11.152 2.330 -3.890 1.00 90.31 122 MET A C 1
ATOM 959 O O . MET A 1 122 ? -12.058 1.568 -4.205 1.00 90.31 122 MET A O 1
ATOM 963 N N . LEU A 1 123 ? -10.861 2.582 -2.610 1.00 88.81 123 LEU A N 1
ATOM 964 C CA . LEU A 1 123 ? -11.624 2.024 -1.489 1.00 88.81 123 LEU A CA 1
ATOM 965 C C . LEU A 1 123 ? -13.090 2.468 -1.549 1.00 88.81 123 LEU A C 1
ATOM 967 O O . LEU A 1 123 ? -13.987 1.635 -1.436 1.00 88.81 123 LEU A O 1
ATOM 971 N N . LYS A 1 124 ? -13.336 3.754 -1.817 1.00 90.31 124 LYS A N 1
ATOM 972 C CA . LYS A 1 124 ? -14.688 4.293 -1.974 1.00 90.31 124 LYS A CA 1
ATOM 973 C C . LYS A 1 124 ? -15.433 3.660 -3.151 1.00 90.31 124 LYS A C 1
ATOM 975 O O . LYS A 1 124 ? -16.594 3.300 -2.990 1.00 90.31 124 LYS A O 1
ATOM 980 N N . ASP A 1 125 ? -14.771 3.487 -4.293 1.00 91.25 125 ASP A N 1
ATOM 981 C CA . ASP A 1 125 ? -15.352 2.839 -5.477 1.00 91.25 125 ASP A CA 1
ATOM 982 C C . ASP A 1 125 ? -15.728 1.366 -5.196 1.00 91.25 125 ASP A C 1
ATOM 984 O O . ASP A 1 125 ? -16.662 0.833 -5.792 1.00 91.25 125 ASP A O 1
ATOM 988 N N . LEU A 1 126 ? -15.056 0.725 -4.231 1.00 88.00 126 LEU A N 1
ATOM 989 C CA . LEU A 1 126 ? -15.359 -0.621 -3.729 1.00 88.00 126 LEU A CA 1
ATOM 990 C C . LEU A 1 126 ? -16.355 -0.641 -2.550 1.00 88.00 126 LEU A C 1
ATOM 992 O O . LEU A 1 126 ? -16.516 -1.679 -1.904 1.00 88.00 126 LEU A O 1
ATOM 996 N N . ASN A 1 127 ? -17.021 0.478 -2.238 1.00 87.81 127 ASN A N 1
ATOM 997 C CA . ASN A 1 127 ? -17.896 0.635 -1.066 1.00 87.81 127 ASN A CA 1
ATOM 998 C C . ASN A 1 127 ? -17.203 0.272 0.264 1.00 87.81 127 ASN A C 1
ATOM 1000 O O . ASN A 1 127 ? -17.774 -0.365 1.158 1.00 87.81 127 ASN A O 1
ATOM 1004 N N . ILE A 1 128 ? -15.935 0.649 0.397 1.00 86.19 128 ILE A N 1
ATOM 1005 C CA . ILE A 1 128 ? -15.172 0.598 1.643 1.00 86.19 128 ILE A CA 1
ATOM 1006 C C . ILE A 1 128 ? -15.124 2.028 2.192 1.00 86.19 128 ILE A C 1
ATOM 1008 O O . ILE A 1 128 ? -14.537 2.914 1.577 1.00 86.19 128 ILE A O 1
ATOM 1012 N N . GLU A 1 129 ? -15.819 2.263 3.309 1.00 82.38 129 GLU A N 1
ATOM 1013 C CA . GLU A 1 129 ? -15.994 3.597 3.910 1.00 82.38 129 GLU A CA 1
ATOM 1014 C C . GLU A 1 129 ? -14.767 4.041 4.722 1.00 82.38 129 GLU A C 1
ATOM 1016 O O . GLU A 1 129 ? -14.594 5.222 5.038 1.00 82.38 129 GLU A O 1
ATOM 1021 N N . GLU A 1 130 ? -13.893 3.098 5.058 1.00 80.56 130 GLU A N 1
ATOM 1022 C CA . GLU A 1 130 ? -12.640 3.346 5.741 1.00 80.56 130 GLU A CA 1
ATOM 1023 C C . GLU A 1 130 ? -11.700 4.196 4.883 1.00 80.56 130 GLU A C 1
ATOM 1025 O O . GLU A 1 130 ? -11.470 3.939 3.703 1.00 80.56 130 GLU A O 1
ATOM 1030 N N . THR A 1 131 ? -11.104 5.208 5.514 1.00 79.44 131 THR A N 1
ATOM 1031 C CA . THR A 1 131 ? -10.175 6.130 4.860 1.00 79.44 131 THR A CA 1
ATOM 1032 C C . THR A 1 131 ? -8.826 6.120 5.554 1.00 79.44 131 THR A C 1
ATOM 1034 O O . THR A 1 131 ? -8.717 6.157 6.783 1.00 79.44 131 THR A O 1
ATOM 1037 N N . LEU A 1 132 ? -7.774 6.117 4.744 1.00 83.50 132 LEU A N 1
ATOM 1038 C CA . LEU A 1 132 ? -6.417 6.388 5.185 1.00 83.50 132 LEU A CA 1
ATOM 1039 C C . LEU A 1 132 ? -6.306 7.880 5.505 1.00 83.50 132 LEU A C 1
ATOM 1041 O O . LEU A 1 132 ? -6.515 8.730 4.634 1.00 83.50 132 LEU A O 1
ATOM 1045 N N . LYS A 1 133 ? -5.987 8.203 6.761 1.00 72.38 133 LYS A N 1
ATOM 1046 C CA . LYS A 1 133 ? -5.810 9.584 7.225 1.00 72.38 133 LYS A CA 1
ATOM 1047 C C . LYS A 1 133 ? -4.332 9.944 7.242 1.00 72.38 133 LYS A C 1
ATOM 1049 O O . LYS A 1 133 ? -3.530 9.223 7.827 1.00 72.38 133 LYS A O 1
ATOM 1054 N N . TYR A 1 134 ? -3.984 11.084 6.653 1.00 69.38 134 TYR A N 1
ATOM 1055 C CA . TYR A 1 134 ? -2.679 11.694 6.880 1.00 69.38 134 TYR A CA 1
ATOM 1056 C C . TYR A 1 134 ? -2.721 12.456 8.213 1.00 69.38 134 TYR A C 1
ATOM 1058 O O . TYR A 1 134 ? -3.639 13.244 8.447 1.00 69.38 134 TYR A O 1
ATOM 1066 N N . ASN A 1 135 ? -1.727 12.261 9.080 1.00 61.19 135 ASN A N 1
ATOM 1067 C CA . ASN A 1 135 ? -1.492 13.203 10.169 1.00 61.19 135 ASN A CA 1
ATOM 1068 C C . ASN A 1 135 ? -0.607 14.310 9.603 1.00 61.19 135 ASN A C 1
ATOM 1070 O O . ASN A 1 135 ? 0.533 14.077 9.202 1.00 61.19 135 ASN A O 1
ATOM 1074 N N . LYS A 1 136 ? -1.131 15.536 9.523 1.00 44.62 136 LYS A N 1
ATOM 1075 C CA . LYS A 1 136 ? -0.285 16.698 9.243 1.00 44.62 136 LYS A CA 1
ATOM 1076 C C . LYS A 1 136 ? 0.694 16.795 10.413 1.00 44.62 136 LYS A C 1
ATOM 1078 O O . LYS A 1 136 ? 0.243 16.921 11.551 1.00 44.62 136 LYS A O 1
ATOM 1083 N N . ILE A 1 137 ? 2.002 16.733 10.147 1.00 44.91 137 ILE A N 1
ATOM 1084 C CA . ILE A 1 137 ? 3.042 17.028 11.144 1.00 44.91 137 ILE A CA 1
ATOM 1085 C C . ILE A 1 137 ? 2.725 18.427 11.697 1.00 44.91 137 ILE A C 1
ATOM 1087 O O . ILE A 1 137 ? 2.960 19.429 11.026 1.00 44.91 137 ILE A O 1
ATOM 1091 N N . GLY A 1 138 ? 2.067 18.492 12.857 1.00 41.38 138 GLY A N 1
ATOM 1092 C CA . GLY A 1 138 ? 1.475 19.726 13.379 1.00 41.38 138 GLY A CA 1
ATOM 1093 C C . GLY A 1 138 ? 0.322 19.522 14.364 1.00 41.38 138 GLY A C 1
ATOM 1094 O O . GLY A 1 138 ? 0.206 20.296 15.309 1.00 41.38 138 GLY A O 1
ATOM 1095 N N . GLU A 1 139 ? -0.478 18.460 14.243 1.00 41.41 139 GLU A N 1
ATOM 1096 C CA . GLU A 1 139 ? -1.541 18.165 15.220 1.00 41.41 139 GLU A CA 1
ATOM 1097 C C . GLU A 1 139 ? -1.040 17.248 16.342 1.00 41.41 139 GLU A C 1
ATOM 1099 O O . GLU A 1 139 ? -1.549 16.152 16.579 1.00 41.41 139 GLU A O 1
ATOM 1104 N N . ARG A 1 140 ? -0.034 17.712 17.095 1.00 41.41 140 ARG A N 1
ATOM 1105 C CA . ARG A 1 140 ? 0.165 17.180 18.447 1.00 41.41 140 ARG A CA 1
ATOM 1106 C C . ARG A 1 140 ? -1.056 17.598 19.255 1.00 41.41 140 ARG A C 1
ATOM 1108 O O . ARG A 1 140 ? -1.165 18.753 19.662 1.00 41.41 140 ARG A O 1
ATOM 1115 N N . LYS A 1 141 ? -1.992 16.669 19.452 1.00 41.72 141 LYS A N 1
ATOM 1116 C CA . LYS A 1 141 ? -3.080 16.831 20.415 1.00 41.72 141 LYS A CA 1
ATOM 1117 C C . LYS A 1 141 ? -2.451 17.230 21.750 1.00 41.72 141 LYS A C 1
ATOM 1119 O O . LYS A 1 141 ? -1.752 16.432 22.368 1.00 41.72 141 LYS A O 1
ATOM 1124 N N . ASN A 1 142 ? -2.684 18.473 22.166 1.00 39.69 142 ASN A N 1
ATOM 1125 C CA . ASN A 1 142 ? -2.504 18.901 23.545 1.00 39.69 142 ASN A CA 1
ATOM 1126 C C . ASN A 1 142 ? -3.468 18.068 24.394 1.00 39.69 142 ASN A C 1
ATOM 1128 O O . ASN A 1 142 ? -4.630 18.431 24.564 1.00 39.69 142 ASN A O 1
ATOM 1132 N N . VAL A 1 143 ? -3.003 16.923 24.886 1.00 41.41 143 VAL A N 1
ATOM 1133 C CA . VAL A 1 143 ? -3.686 16.206 25.958 1.00 41.41 143 VAL A CA 1
ATOM 1134 C C . VAL A 1 143 ? -3.311 16.945 27.236 1.00 41.41 143 VAL A C 1
ATOM 1136 O O . VAL A 1 143 ? -2.233 16.745 27.789 1.00 41.41 143 VAL A O 1
ATOM 1139 N N . LYS A 1 144 ? -4.166 17.888 27.647 1.00 39.44 144 LYS A N 1
ATOM 1140 C CA . LYS A 1 144 ? -4.130 18.420 29.010 1.00 39.44 144 LYS A CA 1
ATOM 1141 C C . LYS A 1 144 ? -4.526 17.277 29.948 1.00 39.44 144 LYS A C 1
ATOM 1143 O O . LYS A 1 144 ? -5.601 16.705 29.767 1.00 39.44 144 LYS A O 1
ATOM 1148 N N . HIS A 1 145 ? -3.631 16.938 30.872 1.00 37.66 145 HIS A N 1
ATOM 1149 C CA . HIS A 1 145 ? -3.967 16.205 32.091 1.00 37.66 145 HIS A CA 1
ATOM 1150 C C . HIS A 1 145 ? -4.717 17.118 33.060 1.00 37.66 145 HIS A C 1
ATOM 1152 O O . HIS A 1 145 ? -4.429 18.339 33.046 1.00 37.66 145 HIS A O 1
#

Secondary structure (DSSP, 8-state):
-HHHHHHHHHHHHHHHHHHHHHHHHHHHHHHHHHHHHHHHHHHS-----TT--SS-HHHHHHHHHHHHHHTT--TTTS-HHHHHHHHHHHH---HHHHHHHHHS-PPPPGGGHHHHHHHHHHHHHTT----PPP--TT-------